Protein AF-S2DZ14-F1 (afdb_monomer_lite)

Radius of gyration: 21.0 Å; chains: 1; bounding box: 60×34×50 Å

Organism: NCBI:txid859192

pLDDT: mean 89.81, std 9.5, range [51.56, 98.62]

Foldseek 3Di:
DDPDAFQWAAKDQQCADQCVVRHRWMWTFGAQQQWIKIFDADPVVRDTPDIDTPCGVVQHGWHYWDQDPVRWIKTWHDQVVVPHDDDDPDTDIDTDGDVVVLCVVQQVPALQVNVVVPQQLVRHHYDPQWDWWQAPVRRIHTHHPVVNVVCVVVNGTDD

Secondary structure (DSSP, 8-state):
--S----EEEEEE---SSSGGGTT-EEEEESSS-SEEEEEEETTTTEEEEEEEESTTTS--EEEEEE-TTS-EEEEE-TTTTTS---TT-S-EEEE--HHHHHHHHTTS-HHHHHHTT--GGGPPPPTT-EEEEETTS-EEEE-HHHHHHHHHTTSEE-

Structure (mmCIF, N/CA/C/O backbone):
data_AF-S2DZ14-F1
#
_entry.id   AF-S2DZ14-F1
#
loop_
_atom_site.group_PDB
_atom_site.id
_atom_site.type_symbol
_atom_site.label_atom_id
_atom_site.label_alt_id
_atom_site.label_comp_id
_atom_site.label_asym_id
_atom_site.label_entity_id
_atom_site.label_seq_id
_atom_site.pdbx_PDB_ins_code
_atom_site.Cartn_x
_atom_site.Cartn_y
_atom_site.Cartn_z
_atom_site.occupancy
_atom_site.B_iso_or_equiv
_atom_site.auth_seq_id
_atom_site.auth_comp_id
_atom_site.auth_asym_id
_atom_site.auth_atom_id
_atom_site.pdbx_PDB_model_num
ATOM 1 N N . SER A 1 1 ? -24.404 17.009 4.745 1.00 51.56 1 SER A N 1
ATOM 2 C CA . SER A 1 1 ? -23.305 16.635 3.830 1.00 51.56 1 SER A CA 1
ATOM 3 C C . SER A 1 1 ? -22.235 17.702 3.934 1.00 51.56 1 SER A C 1
ATOM 5 O O . SER A 1 1 ? -22.602 18.866 4.003 1.00 51.56 1 SER A O 1
ATOM 7 N N . GLY A 1 2 ? -20.962 17.316 4.044 1.00 66.94 2 GLY A N 1
ATOM 8 C CA . GLY A 1 2 ? -19.836 18.259 4.025 1.00 66.94 2 GLY A CA 1
ATOM 9 C C . GLY A 1 2 ? -19.339 18.519 2.602 1.00 66.94 2 GLY A C 1
ATOM 10 O O . GLY A 1 2 ? -19.800 17.868 1.663 1.00 66.94 2 GLY A O 1
ATOM 11 N N . ASP A 1 3 ? -18.393 19.445 2.467 1.00 75.81 3 ASP A N 1
ATOM 12 C CA . ASP A 1 3 ? -17.790 19.819 1.178 1.00 75.81 3 ASP A CA 1
ATOM 13 C C . ASP A 1 3 ? -16.855 18.733 0.620 1.00 75.81 3 ASP A C 1
ATOM 15 O O . ASP A 1 3 ? -16.626 18.653 -0.586 1.00 75.81 3 ASP A O 1
ATOM 19 N N . ASP A 1 4 ? -16.365 17.847 1.491 1.00 80.56 4 ASP A N 1
ATOM 20 C CA . ASP A 1 4 ? -15.511 16.720 1.135 1.00 80.56 4 ASP A CA 1
ATOM 21 C C . ASP A 1 4 ? -16.316 15.409 1.072 1.00 80.56 4 ASP A C 1
ATOM 23 O O . ASP A 1 4 ? -17.068 15.060 1.988 1.00 80.56 4 ASP A O 1
ATOM 27 N N . THR A 1 5 ? -16.187 14.674 -0.036 1.00 88.00 5 THR A N 1
ATOM 28 C CA . THR A 1 5 ? -16.887 13.401 -0.256 1.00 88.00 5 THR A CA 1
ATOM 29 C C . THR A 1 5 ? -15.894 12.257 -0.399 1.00 88.00 5 THR A C 1
ATOM 31 O O . THR A 1 5 ? -15.379 11.998 -1.485 1.00 88.00 5 THR A O 1
ATOM 34 N N . TRP A 1 6 ? -15.727 11.481 0.669 1.00 90.69 6 TRP A N 1
ATOM 35 C CA . TRP A 1 6 ? -14.872 10.290 0.649 1.00 90.69 6 TRP A CA 1
ATOM 36 C C . TRP A 1 6 ? -15.551 9.103 -0.048 1.00 90.69 6 TRP A C 1
ATOM 38 O O . TRP A 1 6 ? -14.926 8.385 -0.824 1.00 90.69 6 TRP A O 1
ATOM 48 N N . ALA A 1 7 ? -16.853 8.909 0.205 1.00 95.75 7 ALA A N 1
ATOM 49 C CA . ALA A 1 7 ? -17.583 7.673 -0.103 1.00 95.75 7 ALA A CA 1
ATOM 50 C C . ALA A 1 7 ? -16.860 6.427 0.469 1.00 95.75 7 ALA A C 1
ATOM 52 O O . ALA A 1 7 ? -16.272 5.659 -0.300 1.00 95.75 7 ALA A O 1
ATOM 53 N N . PRO A 1 8 ? -16.847 6.261 1.811 1.00 97.06 8 PRO A N 1
ATOM 54 C CA . PRO A 1 8 ? -16.197 5.127 2.464 1.00 97.06 8 PRO A CA 1
ATOM 55 C C . PRO A 1 8 ? -16.896 3.810 2.111 1.00 97.06 8 PRO A C 1
ATOM 57 O O . PRO A 1 8 ? -18.098 3.789 1.838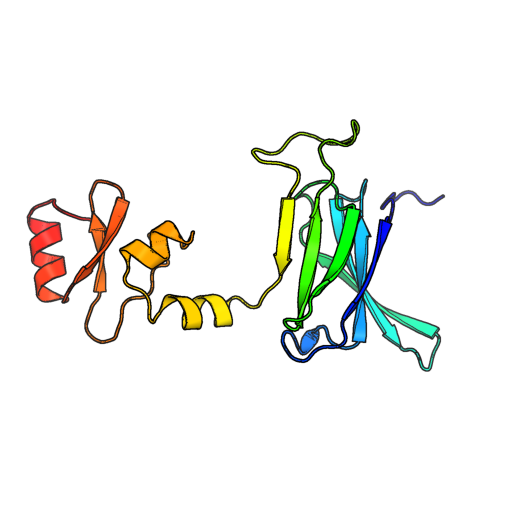 1.00 97.06 8 PRO A O 1
ATOM 60 N N . SER A 1 9 ? -16.131 2.722 2.112 1.00 97.38 9 SER A N 1
ATOM 61 C CA . SER A 1 9 ? -16.613 1.374 1.809 1.00 97.38 9 SER A CA 1
ATOM 62 C C . SER A 1 9 ? -16.104 0.389 2.869 1.00 97.38 9 SER A C 1
ATOM 64 O O . SER A 1 9 ? -16.518 0.499 4.022 1.00 97.38 9 SER A O 1
ATOM 66 N N . GLY A 1 10 ? -15.223 -0.554 2.523 1.00 98.06 10 GLY A N 1
ATOM 67 C CA . GLY A 1 10 ? -14.681 -1.514 3.481 1.00 98.06 10 GLY A CA 1
ATOM 68 C C . GLY A 1 10 ? -13.780 -0.863 4.526 1.00 98.06 10 GLY A C 1
ATOM 69 O O . GLY A 1 10 ? -13.085 0.124 4.249 1.00 98.06 10 GLY A O 1
ATOM 70 N N . ILE A 1 11 ? -13.800 -1.435 5.729 1.00 98.00 11 ILE A N 1
ATOM 71 C CA . ILE A 1 11 ? -13.021 -0.984 6.881 1.00 98.00 11 ILE A CA 1
ATOM 72 C C . ILE A 1 11 ? -12.417 -2.177 7.622 1.00 98.00 11 ILE A C 1
ATOM 74 O O . ILE A 1 11 ? -13.035 -3.235 7.709 1.00 98.00 11 ILE A O 1
ATOM 78 N N . SER A 1 12 ? -11.235 -1.994 8.210 1.00 97.81 12 SER A N 1
ATOM 79 C CA . SER A 1 12 ? -10.597 -3.014 9.048 1.00 97.81 12 SER A CA 1
ATOM 80 C C . SER A 1 12 ? -9.716 -2.368 10.105 1.00 97.81 12 SER A C 1
ATOM 82 O O . SER A 1 12 ? -8.919 -1.482 9.800 1.00 97.81 12 SER A O 1
ATOM 84 N N . PHE A 1 13 ? -9.800 -2.859 11.342 1.00 96.38 13 PHE A N 1
ATOM 85 C CA . PHE A 1 13 ? -8.721 -2.654 12.308 1.00 96.38 13 PHE A CA 1
ATOM 86 C C . PHE A 1 13 ? -7.501 -3.477 11.892 1.00 96.38 13 PHE A C 1
ATOM 88 O O . PHE A 1 13 ? -7.646 -4.570 11.332 1.00 96.38 13 PHE A O 1
ATOM 95 N N . TYR A 1 14 ? -6.307 -2.963 12.168 1.00 96.56 14 TYR A N 1
ATOM 96 C CA . TYR A 1 14 ? -5.066 -3.710 12.003 1.00 96.56 14 TYR A CA 1
ATOM 97 C C . TYR A 1 14 ? -4.542 -4.165 13.363 1.00 96.56 14 TYR A C 1
ATOM 99 O O . TYR A 1 14 ? -4.096 -3.350 14.163 1.00 96.56 14 TYR A O 1
ATOM 107 N N . ASN A 1 15 ? -4.582 -5.474 13.612 1.00 94.00 15 ASN A N 1
ATOM 108 C CA . ASN A 1 15 ? -4.183 -6.084 14.883 1.00 94.00 15 ASN A CA 1
ATOM 109 C C . ASN A 1 15 ? -3.078 -7.118 14.637 1.00 94.00 15 ASN A C 1
ATOM 111 O O . ASN A 1 15 ? -3.305 -8.326 14.734 1.00 94.00 15 ASN A O 1
ATOM 115 N N . ASN A 1 16 ? -1.903 -6.655 14.210 1.00 94.06 16 ASN A N 1
ATOM 116 C CA . ASN A 1 16 ? -0.787 -7.525 13.855 1.00 94.06 16 ASN A CA 1
ATOM 117 C C . ASN A 1 16 ? 0.576 -6.838 14.067 1.00 94.06 16 ASN A C 1
ATOM 119 O O . ASN A 1 16 ? 0.676 -5.614 14.121 1.00 94.06 16 ASN A O 1
ATOM 123 N N . ASP A 1 17 ? 1.638 -7.638 14.169 1.00 91.69 17 ASP A N 1
ATOM 124 C CA . ASP A 1 17 ? 3.003 -7.194 14.458 1.00 91.69 17 ASP A CA 1
ATOM 125 C C . ASP A 1 17 ? 3.858 -6.913 13.210 1.00 91.69 17 ASP A C 1
ATOM 127 O O . ASP A 1 17 ? 4.965 -6.387 13.334 1.00 91.69 17 ASP A O 1
ATOM 131 N N . LYS A 1 18 ? 3.377 -7.227 11.994 1.00 92.00 18 LYS A N 1
ATOM 132 C CA . LYS A 1 18 ? 4.167 -7.005 10.765 1.00 92.00 18 LYS A CA 1
ATOM 133 C C . LYS A 1 18 ? 4.378 -5.537 10.424 1.00 92.00 18 LYS A C 1
ATOM 135 O O . LYS A 1 18 ? 5.379 -5.216 9.783 1.00 92.00 18 LYS A O 1
ATOM 140 N N . ILE A 1 19 ? 3.464 -4.661 10.834 1.00 92.75 19 ILE A N 1
ATOM 141 C CA . ILE A 1 19 ? 3.583 -3.207 10.693 1.00 92.75 19 ILE A CA 1
ATOM 142 C C . ILE A 1 19 ? 3.262 -2.580 12.060 1.00 92.75 19 ILE A C 1
ATOM 144 O O . ILE A 1 19 ? 2.146 -2.111 12.271 1.00 92.75 19 ILE A O 1
ATOM 148 N N . PRO A 1 20 ? 4.211 -2.582 13.020 1.00 92.25 20 PRO A N 1
ATOM 149 C CA . PRO A 1 20 ? 3.925 -2.218 14.412 1.00 92.25 20 PRO A CA 1
ATOM 150 C C . PRO A 1 20 ? 3.309 -0.828 14.585 1.00 92.25 20 PRO A C 1
ATOM 152 O O . PRO A 1 20 ? 2.434 -0.637 15.422 1.00 92.25 20 PRO A O 1
ATOM 155 N N . SER A 1 21 ? 3.721 0.137 13.759 1.00 92.25 21 SER A N 1
ATOM 156 C CA . SER A 1 21 ? 3.192 1.504 13.780 1.00 92.25 21 SER A CA 1
ATOM 157 C C . SER A 1 21 ? 1.716 1.603 13.394 1.00 92.25 21 SER A C 1
ATOM 159 O O . SER A 1 21 ? 1.117 2.655 13.592 1.00 92.25 21 SER A O 1
ATOM 161 N N . TRP A 1 22 ? 1.130 0.551 12.821 1.00 94.69 22 TRP A N 1
ATOM 162 C CA . TRP A 1 22 ? -0.273 0.497 12.410 1.00 94.69 22 TRP A CA 1
ATOM 163 C C . TRP A 1 22 ? -1.152 -0.281 13.386 1.00 94.69 22 TRP A C 1
ATOM 165 O O . TRP A 1 22 ? -2.372 -0.265 13.235 1.00 94.69 22 TRP A O 1
ATOM 175 N N . ASN A 1 23 ? -0.564 -0.957 14.375 1.00 94.19 23 ASN A N 1
ATOM 176 C CA . ASN A 1 23 ? -1.314 -1.791 15.305 1.00 94.19 23 ASN A CA 1
ATOM 177 C C . ASN A 1 23 ? -2.344 -0.957 16.090 1.00 94.19 23 ASN A C 1
ATOM 179 O O . ASN A 1 23 ? -2.006 0.082 16.652 1.00 94.19 23 ASN A O 1
ATOM 183 N N . GLY A 1 24 ? -3.597 -1.411 16.101 1.00 93.31 24 GLY A N 1
ATOM 184 C CA . GLY A 1 24 ? -4.739 -0.724 16.708 1.00 93.31 24 GLY A CA 1
ATOM 185 C C . GLY A 1 24 ? -5.380 0.371 15.846 1.00 93.31 24 GLY A C 1
ATOM 186 O O . GLY A 1 24 ? -6.435 0.881 16.218 1.00 93.31 24 GLY A O 1
ATOM 187 N N . LYS A 1 25 ? -4.807 0.727 14.688 1.00 96.00 25 LYS A N 1
ATOM 188 C CA . LYS A 1 25 ? -5.389 1.748 13.799 1.00 96.00 25 LYS A CA 1
ATOM 189 C C . LYS A 1 25 ? -6.525 1.174 12.954 1.00 96.00 25 LYS A C 1
ATOM 191 O O . LYS A 1 25 ? -6.514 -0.005 12.588 1.00 96.00 25 LYS A O 1
ATOM 196 N N . LEU A 1 26 ? -7.492 2.027 12.624 1.00 97.25 26 LEU A N 1
ATOM 197 C CA . LEU A 1 26 ? -8.603 1.719 11.729 1.00 97.25 26 LEU A CA 1
ATOM 198 C C . L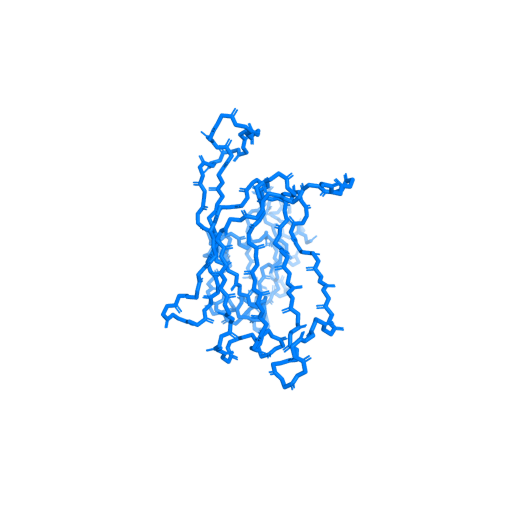EU A 1 26 ? -8.280 2.198 10.312 1.00 97.25 26 LEU A C 1
ATOM 200 O O . LEU A 1 26 ? -7.914 3.352 10.102 1.00 97.25 26 LEU A O 1
ATOM 204 N N . PHE A 1 27 ? -8.464 1.317 9.339 1.00 98.25 27 PHE A N 1
ATOM 205 C CA . PHE A 1 27 ? -8.254 1.594 7.924 1.00 98.25 27 PHE A CA 1
ATOM 206 C C . PHE A 1 27 ? -9.594 1.650 7.204 1.00 98.25 27 PHE A C 1
ATOM 208 O O . PHE A 1 27 ? -10.454 0.804 7.442 1.00 98.25 27 PHE A O 1
ATOM 215 N N . VAL A 1 28 ? -9.759 2.630 6.317 1.00 98.50 28 VAL A N 1
ATOM 216 C CA . VAL A 1 28 ? -11.001 2.886 5.583 1.00 98.50 28 VAL A CA 1
ATOM 217 C C . VAL A 1 28 ? -10.695 3.055 4.099 1.00 98.50 28 VAL A C 1
ATOM 219 O O . VAL A 1 28 ? -10.046 4.021 3.690 1.00 98.50 28 VAL A O 1
ATOM 222 N N . ALA A 1 29 ? -11.182 2.124 3.280 1.00 98.62 29 ALA A N 1
ATOM 223 C CA . ALA A 1 29 ? -11.122 2.234 1.829 1.00 98.62 29 ALA A CA 1
ATOM 224 C C . ALA A 1 29 ? -12.139 3.278 1.341 1.00 98.62 29 ALA A C 1
ATOM 226 O O . ALA A 1 29 ? -13.299 3.273 1.768 1.00 98.62 29 ALA A O 1
ATOM 227 N N . THR A 1 30 ? -11.719 4.178 0.446 1.00 98.31 30 THR A N 1
ATOM 228 C CA . THR A 1 30 ? -12.594 5.225 -0.097 1.00 98.31 30 THR A CA 1
ATOM 229 C C . THR A 1 30 ? -12.762 5.103 -1.610 1.00 98.31 30 THR A C 1
ATOM 231 O O . THR A 1 30 ? -11.806 4.923 -2.365 1.00 98.31 30 THR A O 1
ATOM 234 N N . LEU A 1 31 ? -14.011 5.212 -2.066 1.00 97.50 31 LEU A N 1
ATOM 235 C CA . LEU A 1 31 ? -14.368 5.070 -3.474 1.00 97.50 31 LEU A CA 1
ATOM 236 C C . LEU A 1 31 ? -14.176 6.382 -4.231 1.00 97.50 31 LEU A C 1
ATOM 238 O O . LEU A 1 31 ? -13.386 6.449 -5.160 1.00 97.50 31 LEU A O 1
ATOM 242 N N . ARG A 1 32 ? -14.923 7.433 -3.872 1.00 95.69 32 ARG A N 1
ATOM 243 C CA . ARG A 1 32 ? -14.834 8.738 -4.554 1.00 95.69 32 ARG A CA 1
ATOM 244 C C . ARG A 1 32 ? -13.601 9.517 -4.101 1.00 95.69 32 ARG A C 1
ATOM 246 O O . ARG A 1 32 ? -13.024 10.233 -4.908 1.00 95.69 32 ARG A O 1
ATOM 253 N N . GLY A 1 33 ? -13.207 9.343 -2.842 1.00 95.94 33 GLY A N 1
ATOM 254 C CA . GLY A 1 33 ? -12.015 9.955 -2.268 1.00 95.94 33 GLY A CA 1
ATOM 255 C C . GLY A 1 33 ? -10.709 9.411 -2.847 1.00 95.94 33 GLY A C 1
ATOM 256 O O . GLY A 1 33 ? -9.703 10.108 -2.772 1.00 95.94 33 GLY A O 1
ATOM 257 N N . SER A 1 34 ? -10.718 8.209 -3.436 1.00 96.75 34 SER A N 1
ATOM 258 C CA . SER A 1 34 ? -9.555 7.575 -4.076 1.00 96.75 34 SER A CA 1
ATOM 259 C C . SER A 1 34 ? -8.293 7.549 -3.200 1.00 96.75 34 SER A C 1
ATOM 261 O O . SER A 1 34 ? -7.187 7.806 -3.669 1.00 96.75 34 SER A O 1
ATOM 263 N N . HIS A 1 35 ? -8.460 7.286 -1.905 1.00 97.94 35 HIS A N 1
ATOM 264 C CA . HIS A 1 35 ? -7.378 7.173 -0.923 1.00 97.94 35 HIS A CA 1
ATOM 265 C C . HIS A 1 35 ? -7.711 6.129 0.146 1.00 97.94 35 HIS A C 1
ATOM 267 O O . HIS A 1 35 ? -8.877 5.796 0.381 1.00 97.94 35 HIS A O 1
ATOM 273 N N . LEU A 1 36 ? -6.687 5.614 0.818 1.00 98.44 36 LEU A N 1
ATOM 274 C CA . LEU A 1 36 ? -6.850 4.809 2.023 1.00 98.44 36 LEU A CA 1
ATOM 275 C C . LEU A 1 36 ? -6.713 5.738 3.229 1.00 98.44 36 LEU A C 1
ATOM 277 O O . LEU A 1 36 ? -5.661 6.346 3.428 1.00 98.44 36 LEU A O 1
ATOM 281 N N . LYS A 1 37 ? -7.780 5.861 4.018 1.00 98.12 37 LYS A N 1
ATOM 282 C CA . LYS A 1 37 ? -7.792 6.689 5.225 1.00 98.12 37 LYS A CA 1
ATOM 283 C C . LYS A 1 37 ? -7.409 5.849 6.436 1.00 98.12 37 LYS A C 1
ATOM 285 O O . LYS A 1 37 ? -7.925 4.747 6.617 1.00 98.12 37 LYS A O 1
ATOM 290 N N . ILE A 1 38 ? -6.512 6.377 7.254 1.00 97.81 38 ILE A N 1
ATOM 291 C CA . ILE A 1 38 ? -6.027 5.775 8.493 1.00 97.81 38 ILE A 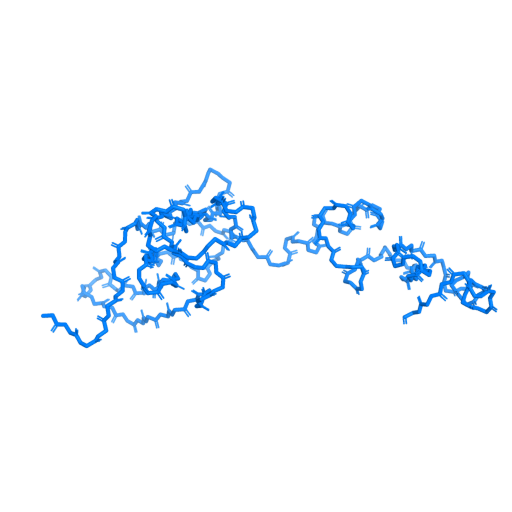CA 1
ATOM 292 C C . ILE A 1 38 ? -6.519 6.641 9.640 1.00 97.81 38 ILE A C 1
ATOM 294 O O . ILE A 1 38 ? -6.263 7.845 9.659 1.00 97.81 38 ILE A O 1
ATOM 298 N N . LEU A 1 39 ? -7.207 6.028 10.592 1.00 97.19 39 LEU A N 1
ATOM 299 C CA . LEU A 1 39 ? -7.697 6.672 11.799 1.00 97.19 39 LEU A CA 1
ATOM 300 C C . LEU A 1 39 ? -7.025 6.036 13.009 1.00 97.19 39 LEU A C 1
ATOM 302 O O . LEU A 1 39 ? -7.015 4.816 13.174 1.00 97.19 39 LEU A O 1
ATOM 306 N N . ASP A 1 40 ? -6.476 6.886 13.860 1.00 95.88 40 ASP A N 1
ATOM 307 C CA . ASP A 1 40 ? -5.957 6.507 15.159 1.00 95.88 40 ASP A CA 1
ATOM 308 C C . ASP A 1 40 ? -7.015 6.835 16.206 1.00 95.88 40 ASP A C 1
ATOM 310 O O . ASP A 1 40 ? -7.418 7.994 16.338 1.00 95.88 40 ASP A O 1
ATOM 314 N N . ILE A 1 41 ? -7.513 5.809 16.891 1.00 92.44 41 ILE A N 1
ATOM 315 C CA . ILE A 1 41 ? -8.671 5.914 17.778 1.00 92.44 41 ILE A CA 1
ATOM 316 C C . ILE A 1 41 ? -8.212 5.609 19.198 1.00 92.44 41 ILE A C 1
ATOM 318 O O . ILE A 1 41 ? -7.716 4.520 19.477 1.00 92.44 41 ILE A O 1
ATOM 322 N N . ASP A 1 42 ? -8.425 6.558 20.103 1.00 88.06 42 ASP A N 1
ATOM 323 C CA . ASP A 1 42 ? -8.358 6.298 21.534 1.00 88.06 42 ASP A CA 1
ATOM 324 C C . ASP A 1 42 ? -9.688 5.678 21.973 1.00 88.06 42 ASP A C 1
ATOM 326 O O . ASP A 1 42 ? -10.681 6.377 22.196 1.00 88.06 42 ASP A O 1
ATOM 330 N N . SER A 1 43 ? -9.704 4.349 22.092 1.00 79.81 43 SER A N 1
ATOM 331 C CA . SER A 1 43 ? -10.879 3.587 22.523 1.00 79.81 43 SER A CA 1
ATOM 332 C C . SER A 1 43 ? -11.280 3.844 23.977 1.00 79.81 43 SER A C 1
ATOM 334 O O . SER A 1 43 ? -12.364 3.442 24.379 1.00 79.81 43 SER A O 1
ATOM 336 N N . SER A 1 44 ? -10.420 4.469 24.790 1.00 87.25 44 SER A N 1
ATOM 337 C CA . SER A 1 44 ? -10.765 4.839 26.169 1.00 87.25 44 SER A CA 1
ATOM 338 C C . SER A 1 44 ? -11.549 6.150 26.250 1.00 87.25 44 SER A C 1
ATOM 340 O O . SER A 1 44 ? -12.245 6.390 27.234 1.00 87.25 44 SER A O 1
ATOM 342 N N . GLN A 1 45 ? -11.447 6.992 25.217 1.00 84.94 45 GLN A N 1
ATOM 343 C CA . GLN A 1 45 ? -12.071 8.315 25.170 1.00 84.94 45 GLN A CA 1
ATOM 344 C C . GLN A 1 45 ? -13.085 8.478 24.035 1.00 84.94 45 GLN A C 1
ATOM 346 O O . GLN A 1 45 ? -13.612 9.579 23.875 1.00 84.94 45 GLN A O 1
ATOM 351 N N . ASP A 1 46 ? -13.325 7.431 23.239 1.00 85.31 46 ASP A N 1
ATOM 352 C CA . ASP A 1 46 ? -14.146 7.459 22.021 1.00 85.31 46 ASP A CA 1
ATOM 353 C C . ASP A 1 46 ? -13.775 8.623 21.082 1.00 85.31 46 ASP A C 1
ATOM 355 O O . ASP A 1 46 ? -14.628 9.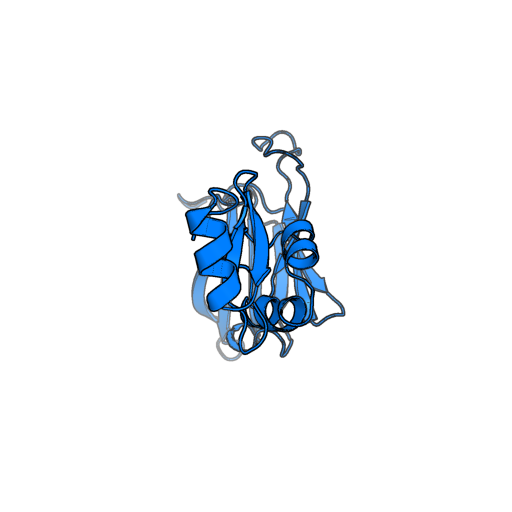328 20.536 1.00 85.31 46 ASP A O 1
ATOM 359 N N . LYS A 1 47 ? -12.467 8.859 20.906 1.00 91.44 47 LYS A N 1
ATOM 360 C CA . LYS A 1 47 ? -11.938 9.990 20.127 1.00 91.44 47 LYS A CA 1
ATOM 361 C C . LYS A 1 47 ? -10.958 9.552 19.054 1.00 91.44 47 LYS A C 1
ATOM 363 O O . LYS A 1 47 ? -10.123 8.679 19.267 1.00 91.44 47 LYS A O 1
ATOM 368 N N . ILE A 1 48 ? -11.006 10.249 17.921 1.00 92.94 48 ILE A N 1
ATOM 369 C CA . ILE A 1 48 ? -9.951 10.196 16.907 1.00 92.94 48 ILE A CA 1
ATOM 370 C C . ILE A 1 48 ? -8.813 11.103 17.379 1.00 92.94 48 ILE A C 1
ATOM 372 O O . ILE A 1 48 ? -9.005 12.309 17.533 1.00 92.94 48 ILE A O 1
ATOM 376 N N . ILE A 1 49 ? -7.638 10.522 17.610 1.00 94.19 49 ILE A N 1
ATOM 377 C CA . ILE A 1 49 ? -6.433 11.243 18.046 1.00 94.19 49 ILE A CA 1
ATOM 378 C C . ILE A 1 49 ? -5.569 11.692 16.867 1.00 94.19 49 ILE A C 1
ATOM 380 O O . ILE A 1 49 ? -4.880 12.705 16.960 1.00 94.19 49 ILE A O 1
ATOM 384 N N . SER A 1 50 ? -5.626 10.985 15.736 1.00 95.69 50 SER A N 1
ATOM 385 C CA . SER A 1 50 ? -5.024 11.435 14.481 1.00 95.69 50 SER A CA 1
ATOM 386 C C . SER A 1 50 ? -5.681 10.777 13.268 1.00 95.69 50 SER A C 1
ATOM 388 O O . SER A 1 50 ? -6.326 9.733 13.377 1.00 95.69 50 SER A O 1
ATOM 390 N N . GLN A 1 51 ? -5.527 11.408 12.105 1.00 96.12 51 GLN A N 1
ATOM 391 C CA . GLN A 1 51 ? -5.979 10.873 10.825 1.00 96.12 51 GLN A CA 1
ATOM 392 C C . GLN A 1 51 ? -4.951 11.159 9.730 1.00 96.12 51 GLN A C 1
ATOM 394 O O . GLN A 1 51 ? -4.289 12.198 9.752 1.00 96.12 51 GLN A O 1
ATOM 399 N N . GLN A 1 52 ? -4.832 10.245 8.773 1.00 97.12 52 GLN A N 1
ATOM 400 C CA . GLN A 1 52 ? -3.920 10.363 7.641 1.00 97.12 52 GLN A CA 1
ATOM 401 C C . GLN A 1 52 ? -4.534 9.733 6.393 1.00 97.12 52 GLN A C 1
ATOM 403 O O . GLN A 1 52 ? -5.135 8.665 6.478 1.00 97.12 52 GLN A O 1
ATOM 408 N N . ASP A 1 53 ? -4.299 10.349 5.236 1.00 97.44 53 ASP A N 1
ATOM 409 C CA . ASP A 1 53 ? -4.632 9.771 3.936 1.00 97.44 53 ASP A CA 1
ATOM 410 C C . ASP A 1 53 ? -3.361 9.299 3.232 1.00 97.44 53 ASP A C 1
ATOM 412 O O . ASP A 1 53 ? -2.377 10.037 3.134 1.00 97.44 53 ASP A O 1
ATOM 416 N N . ILE A 1 54 ? -3.375 8.053 2.759 1.00 97.25 54 ILE A N 1
ATOM 417 C CA . ILE A 1 54 ? -2.287 7.450 1.983 1.00 97.25 54 ILE A CA 1
ATOM 418 C C . ILE A 1 54 ? -2.813 6.914 0.645 1.00 97.25 54 ILE A C 1
ATOM 420 O O . ILE A 1 54 ? -4.016 6.707 0.476 1.00 97.25 54 ILE A O 1
ATOM 424 N N . PHE A 1 55 ? -1.908 6.699 -0.316 1.00 96.75 55 PHE A N 1
ATOM 425 C CA . PHE A 1 55 ? -2.229 6.247 -1.681 1.00 96.75 55 PHE A CA 1
ATOM 426 C C . PHE A 1 55 ? -3.217 7.158 -2.429 1.00 96.75 55 PHE A C 1
ATOM 428 O O . PHE A 1 55 ? -4.036 6.695 -3.225 1.00 96.75 55 PHE A O 1
ATOM 435 N N . VAL A 1 56 ? -3.160 8.465 -2.154 1.00 97.19 56 VAL A N 1
ATOM 436 C CA . VAL A 1 56 ? -4.071 9.462 -2.726 1.00 97.19 56 VAL A CA 1
ATOM 437 C C . VAL A 1 56 ? -3.944 9.480 -4.250 1.00 97.19 56 VAL A C 1
ATOM 439 O O . VAL A 1 56 ? -2.894 9.826 -4.786 1.00 97.19 56 VAL A O 1
ATOM 442 N N . ASN A 1 57 ? -5.031 9.124 -4.937 1.00 95.00 57 ASN A N 1
ATOM 443 C CA . ASN A 1 57 ? -5.146 9.009 -6.395 1.00 95.00 57 ASN A CA 1
ATOM 444 C C . ASN A 1 57 ? -4.162 8.026 -7.057 1.00 95.00 57 ASN A C 1
ATOM 446 O O . ASN A 1 57 ? -4.037 8.021 -8.278 1.00 95.00 57 ASN A O 1
ATOM 450 N N . GLU A 1 58 ? -3.490 7.174 -6.283 1.00 95.38 58 GLU A N 1
ATOM 451 C CA . GLU A 1 58 ? -2.465 6.265 -6.807 1.00 95.38 58 GLU A CA 1
ATOM 452 C C . GLU A 1 58 ? -3.084 5.028 -7.473 1.00 95.38 58 GLU A C 1
ATOM 454 O O . GLU A 1 58 ? -2.666 4.603 -8.549 1.00 95.38 58 GLU A O 1
ATOM 459 N N . PHE A 1 59 ? -4.128 4.472 -6.854 1.00 96.00 59 PHE A N 1
ATOM 460 C CA . PHE A 1 59 ? -4.802 3.254 -7.322 1.00 96.00 59 PHE A CA 1
ATOM 461 C C . PHE A 1 59 ? -6.254 3.489 -7.756 1.00 96.00 59 PHE A C 1
ATOM 463 O O . PHE A 1 59 ? -6.946 2.544 -8.134 1.00 96.00 59 PHE A O 1
ATOM 470 N N . GLY A 1 60 ? -6.719 4.739 -7.709 1.00 96.00 60 GLY A N 1
ATOM 471 C CA . GLY A 1 60 ? -8.109 5.097 -7.975 1.00 96.00 60 GLY A CA 1
ATOM 472 C C . GLY A 1 60 ? -9.045 4.682 -6.839 1.00 96.00 60 GLY A C 1
ATOM 473 O O . GLY A 1 60 ? -8.748 4.882 -5.662 1.00 96.00 60 GLY A O 1
ATOM 474 N N . ARG A 1 61 ? -10.202 4.128 -7.200 1.00 97.56 61 ARG A N 1
ATOM 475 C CA . ARG A 1 61 ? -11.308 3.804 -6.294 1.00 97.56 61 ARG A CA 1
ATOM 476 C C . ARG A 1 61 ? -10.971 2.569 -5.470 1.00 97.56 61 ARG A C 1
ATOM 478 O O . ARG A 1 61 ? -10.671 1.518 -6.034 1.00 97.56 61 ARG A O 1
ATOM 485 N N . LEU A 1 62 ? -11.101 2.663 -4.149 1.00 98.38 62 LEU A N 1
ATOM 486 C CA . LEU A 1 62 ? -10.818 1.567 -3.224 1.00 98.38 62 LEU A CA 1
ATOM 487 C C . LEU A 1 62 ? -12.111 1.055 -2.585 1.00 98.38 62 LEU A C 1
ATOM 489 O O . LEU A 1 62 ? -12.886 1.826 -2.019 1.00 98.38 62 LEU A O 1
ATOM 493 N N . ARG A 1 63 ? -12.356 -0.253 -2.687 1.00 98.25 63 ARG A N 1
ATOM 494 C CA . ARG A 1 63 ? -13.618 -0.887 -2.278 1.00 98.25 63 ARG A CA 1
ATOM 495 C C . ARG A 1 63 ? -13.543 -1.559 -0.925 1.00 98.25 63 ARG A C 1
ATOM 497 O O . ARG A 1 63 ? -14.493 -1.441 -0.156 1.00 98.25 63 ARG A O 1
ATOM 504 N N . ASP A 1 64 ? -12.473 -2.289 -0.664 1.00 98.56 64 ASP A N 1
ATOM 505 C CA . ASP A 1 64 ? -12.378 -3.114 0.533 1.00 98.56 64 ASP A CA 1
ATOM 506 C C . ASP A 1 64 ? -10.949 -3.178 1.058 1.00 98.56 64 ASP A C 1
ATOM 508 O O . ASP A 1 64 ? -10.001 -3.014 0.287 1.00 98.56 64 ASP A O 1
ATOM 512 N N . ILE A 1 65 ? -10.816 -3.392 2.365 1.00 98.50 65 ILE A N 1
ATOM 513 C CA . ILE A 1 65 ? -9.550 -3.524 3.084 1.00 98.50 65 ILE A CA 1
ATOM 514 C C . ILE A 1 65 ? -9.701 -4.622 4.138 1.00 98.50 65 ILE A C 1
ATOM 516 O O . ILE A 1 65 ? -10.602 -4.566 4.970 1.00 98.50 65 ILE A O 1
ATOM 520 N N . VAL A 1 66 ? -8.805 -5.609 4.132 1.00 98.12 66 VAL A N 1
ATOM 521 C CA . VAL A 1 66 ? -8.834 -6.727 5.089 1.00 98.12 66 VAL A CA 1
ATOM 522 C C . VAL A 1 66 ? -7.436 -7.101 5.566 1.00 98.12 66 VAL A C 1
ATOM 524 O O . VAL A 1 66 ? -6.461 -6.989 4.823 1.00 98.12 66 VAL A O 1
ATOM 527 N N . SER A 1 67 ? -7.333 -7.588 6.804 1.00 96.62 67 SER A N 1
ATOM 528 C CA . SER A 1 67 ? -6.114 -8.247 7.290 1.00 96.62 67 SER A CA 1
ATOM 529 C C . SER A 1 67 ? -6.064 -9.689 6.786 1.00 96.62 67 SER A C 1
ATOM 531 O O . SER A 1 67 ? -6.983 -10.470 7.029 1.00 96.62 67 SER A O 1
ATOM 533 N N . GLY A 1 68 ? -4.992 -10.048 6.084 1.00 94.81 68 GLY A N 1
ATOM 534 C CA . GLY A 1 68 ? -4.742 -11.411 5.628 1.00 94.81 68 GLY A CA 1
ATOM 535 C C . GLY A 1 68 ? -4.153 -12.309 6.724 1.00 94.81 68 GLY A C 1
ATOM 536 O O . GLY A 1 68 ? -3.647 -11.818 7.738 1.00 94.81 68 GLY A O 1
ATOM 537 N N . PRO A 1 69 ? -4.155 -13.640 6.518 1.00 94.50 69 PRO A N 1
ATOM 538 C CA . PRO A 1 69 ? -3.628 -14.607 7.487 1.00 94.50 69 PRO A CA 1
ATOM 539 C C . PRO A 1 69 ? -2.107 -14.509 7.688 1.00 94.50 69 PRO A C 1
ATOM 541 O O . PRO A 1 69 ? -1.577 -15.028 8.666 1.00 94.50 69 PRO A O 1
ATOM 544 N N . ASP A 1 70 ? -1.394 -13.840 6.781 1.00 93.19 70 ASP A N 1
ATOM 545 C CA . ASP A 1 70 ? 0.043 -13.573 6.871 1.00 93.19 70 ASP A CA 1
ATOM 546 C C . ASP A 1 70 ? 0.380 -12.272 7.630 1.00 93.19 70 ASP A C 1
ATOM 548 O O . ASP A 1 70 ? 1.556 -11.918 7.766 1.00 93.19 70 ASP A O 1
ATOM 552 N N . GLY A 1 71 ? -0.641 -11.581 8.148 1.00 94.19 71 GLY A N 1
ATOM 553 C CA . GLY A 1 71 ? -0.503 -10.384 8.972 1.00 94.19 71 GLY A CA 1
ATOM 554 C C . GLY A 1 71 ? -0.338 -9.075 8.202 1.00 94.19 71 GLY A C 1
ATOM 555 O O . GLY A 1 71 ? -0.027 -8.050 8.811 1.00 94.19 71 GLY A O 1
ATOM 556 N N . TYR A 1 72 ? -0.538 -9.081 6.883 1.00 96.19 72 TYR A N 1
ATOM 557 C CA . TYR A 1 72 ? -0.534 -7.877 6.048 1.00 96.19 72 TYR A CA 1
ATOM 558 C C . TYR A 1 72 ? -1.948 -7.418 5.693 1.00 96.19 72 TYR A C 1
ATOM 560 O O . TYR A 1 72 ? -2.906 -8.181 5.795 1.00 96.19 72 TYR A O 1
ATOM 568 N N . LEU A 1 73 ? -2.075 -6.164 5.260 1.00 97.38 73 LEU A N 1
ATOM 569 C CA . LEU A 1 73 ? -3.332 -5.635 4.741 1.00 97.38 73 LEU A CA 1
ATOM 570 C C . LEU A 1 73 ? -3.443 -5.875 3.236 1.00 97.38 73 LEU A C 1
ATOM 572 O O . LEU A 1 73 ? -2.465 -5.735 2.497 1.00 97.38 73 LEU A O 1
ATOM 576 N N . TYR A 1 74 ? -4.656 -6.189 2.799 1.00 98.19 74 TYR A N 1
ATOM 577 C CA . TYR A 1 74 ? -5.020 -6.387 1.406 1.00 98.19 74 TYR A CA 1
ATOM 578 C C . TYR A 1 74 ? -6.121 -5.411 1.023 1.00 98.19 74 TYR A C 1
ATOM 580 O O . TYR A 1 74 ? -7.103 -5.279 1.749 1.00 98.19 74 TYR A O 1
ATOM 588 N N . LEU A 1 75 ? -5.946 -4.739 -0.109 1.00 98.31 75 LEU A N 1
ATOM 589 C CA . LEU A 1 75 ? -6.805 -3.667 -0.593 1.00 98.31 75 LEU A CA 1
ATOM 590 C C . LEU A 1 75 ? -7.375 -4.035 -1.967 1.00 98.31 75 LEU A C 1
ATOM 592 O O . LEU A 1 75 ? -6.629 -4.466 -2.845 1.00 98.31 75 LEU A O 1
ATOM 596 N N . LEU A 1 76 ? -8.679 -3.850 -2.163 1.00 98.38 76 LEU A N 1
ATOM 597 C CA . LEU A 1 76 ? -9.364 -4.104 -3.434 1.00 98.38 76 LEU A CA 1
ATOM 598 C C . LEU A 1 76 ? -9.613 -2.790 -4.189 1.00 98.38 76 LEU A C 1
ATOM 600 O O . LEU A 1 76 ? -10.256 -1.888 -3.643 1.00 98.38 76 LEU A O 1
ATOM 604 N N . THR A 1 77 ? -9.161 -2.690 -5.444 1.00 98.06 77 THR A N 1
ATOM 605 C CA . THR A 1 77 ? -9.538 -1.580 -6.342 1.00 98.06 77 THR A CA 1
ATOM 606 C C . THR A 1 77 ? -10.908 -1.823 -6.987 1.00 98.06 77 THR A C 1
ATOM 608 O O . THR A 1 77 ? -11.397 -2.950 -7.034 1.00 98.06 77 THR A O 1
ATOM 611 N N . SER A 1 78 ? -11.586 -0.757 -7.420 1.00 97.62 78 SER A N 1
ATOM 612 C CA . SER A 1 78 ? -12.917 -0.841 -8.040 1.00 97.62 78 SER A CA 1
ATOM 613 C C . SER A 1 78 ? -13.134 0.249 -9.085 1.00 97.62 78 SER A C 1
ATOM 615 O O . SER A 1 78 ? -14.082 1.035 -9.029 1.00 97.62 78 SER A O 1
ATOM 617 N N . ASN A 1 79 ? -12.208 0.310 -10.033 1.00 97.38 79 ASN A N 1
ATOM 618 C CA . ASN A 1 79 ? -12.196 1.268 -11.128 1.00 97.38 79 ASN A CA 1
ATOM 619 C C . ASN A 1 79 ? -13.134 0.851 -12.273 1.00 97.38 79 ASN A C 1
ATOM 621 O O . ASN A 1 79 ? -13.619 1.718 -12.997 1.00 97.38 79 ASN A O 1
ATOM 625 N N . ASN A 1 80 ? -13.474 -0.440 -12.386 1.00 95.38 80 ASN A N 1
ATOM 626 C CA . ASN A 1 80 ? -14.403 -0.968 -13.395 1.00 95.38 80 ASN A CA 1
ATOM 627 C C . ASN A 1 80 ? -15.886 -0.960 -12.967 1.00 95.38 80 ASN A C 1
ATOM 629 O O . ASN A 1 80 ? -16.722 -1.598 -13.604 1.00 95.38 80 ASN A O 1
ATOM 633 N N . ASP A 1 81 ? -16.254 -0.222 -11.915 1.00 93.69 81 ASP A N 1
ATOM 634 C CA . ASP A 1 81 ? -17.634 -0.160 -11.402 1.00 93.69 81 ASP A CA 1
ATOM 635 C C . ASP A 1 81 ? -18.546 0.851 -12.132 1.00 93.69 81 ASP A C 1
ATOM 637 O O . ASP A 1 81 ? -19.631 1.186 -11.649 1.00 93.69 81 ASP A O 1
ATOM 641 N N . GLY A 1 82 ? -18.092 1.374 -13.276 1.00 94.00 82 GLY A N 1
ATOM 642 C CA . GLY A 1 82 ? -18.785 2.390 -14.074 1.00 94.00 82 GLY A CA 1
ATOM 643 C C . GLY A 1 82 ? -18.619 3.828 -13.570 1.00 94.00 82 GLY A C 1
ATOM 644 O O . GLY A 1 82 ? -19.196 4.744 -14.152 1.00 94.00 82 GLY A O 1
ATOM 645 N N . ARG A 1 83 ? -17.853 4.051 -12.493 1.00 92.94 83 ARG A N 1
ATOM 646 C CA . ARG A 1 83 ? -17.585 5.387 -11.924 1.00 92.94 83 ARG A CA 1
ATOM 647 C C . ARG A 1 83 ? -16.095 5.729 -11.854 1.00 92.94 83 ARG A C 1
ATOM 649 O O . ARG A 1 83 ? -15.761 6.824 -11.403 1.00 92.94 83 ARG A O 1
ATOM 656 N N . GLY A 1 84 ? -15.218 4.798 -12.225 1.00 88.38 84 GLY A N 1
ATOM 657 C CA . GLY A 1 84 ? -13.768 4.977 -12.250 1.00 88.38 84 GLY A CA 1
ATOM 658 C C . GLY A 1 84 ? -13.199 5.152 -13.653 1.00 88.38 84 GLY A C 1
ATOM 659 O O . GLY A 1 84 ? -13.884 4.957 -14.656 1.00 88.38 84 GLY A O 1
ATOM 660 N N . SER A 1 85 ? -11.917 5.503 -13.695 1.00 86.62 85 SER A N 1
ATOM 661 C CA . SER A 1 85 ? -11.096 5.469 -14.905 1.00 86.62 85 SER A CA 1
ATOM 662 C C . SER A 1 85 ? -10.280 4.183 -14.886 1.00 86.62 85 SER A C 1
ATOM 664 O O . SER A 1 85 ? -9.630 3.895 -13.884 1.00 86.62 85 SER A O 1
ATOM 666 N N . GLN A 1 86 ? -10.306 3.414 -15.971 1.00 81.06 86 GLN A N 1
ATOM 667 C CA . GLN A 1 86 ? -9.570 2.152 -16.061 1.00 81.06 86 GLN A CA 1
ATOM 668 C C . GLN A 1 86 ? -8.057 2.402 -16.018 1.00 81.06 86 GLN A C 1
ATOM 670 O O . GLN A 1 86 ? -7.536 3.145 -16.853 1.00 81.06 86 GLN A O 1
ATOM 675 N N . LEU A 1 87 ? -7.345 1.770 -15.077 1.00 76.31 87 LEU A N 1
ATOM 676 C CA . LEU A 1 87 ? -5.884 1.815 -15.002 1.00 76.31 87 LEU A CA 1
ATOM 677 C C . LEU A 1 87 ? -5.310 0.436 -15.336 1.00 76.31 87 LEU A C 1
ATOM 679 O O . LEU A 1 87 ? -5.282 -0.466 -14.502 1.00 76.31 87 LEU A O 1
ATOM 683 N N . GLY A 1 88 ? -4.815 0.275 -16.565 1.00 83.12 88 GLY A N 1
ATOM 684 C CA . GLY A 1 88 ? -4.082 -0.920 -16.988 1.00 83.12 88 GLY A CA 1
ATOM 685 C C . GLY A 1 88 ? -4.848 -2.222 -16.737 1.00 83.12 88 GLY A C 1
ATOM 686 O O . GLY A 1 88 ? -5.833 -2.507 -17.409 1.00 83.12 88 GLY A O 1
ATOM 687 N N . ASN A 1 89 ? -4.366 -3.019 -15.783 1.00 87.44 89 ASN A N 1
ATOM 688 C CA . ASN A 1 89 ? -4.883 -4.341 -15.426 1.00 87.44 89 ASN A CA 1
ATOM 689 C C . ASN A 1 89 ? -5.876 -4.332 -14.246 1.00 87.44 89 ASN A C 1
ATOM 691 O O . ASN A 1 89 ? -5.897 -5.283 -13.466 1.00 87.44 89 ASN A O 1
ATOM 695 N N . ASP A 1 90 ? -6.660 -3.268 -14.083 1.00 93.44 90 ASP A N 1
ATOM 696 C CA . ASP A 1 90 ? -7.717 -3.211 -13.071 1.00 93.44 90 ASP A CA 1
ATOM 697 C C . ASP A 1 90 ? -8.851 -4.225 -13.322 1.00 93.44 90 ASP A C 1
ATOM 699 O O . ASP A 1 90 ? -9.161 -4.565 -14.464 1.00 93.44 90 ASP A O 1
ATOM 703 N N . ASP A 1 91 ? -9.558 -4.694 -12.290 1.00 96.31 91 ASP A N 1
ATOM 704 C CA . ASP A 1 91 ? -9.353 -4.396 -10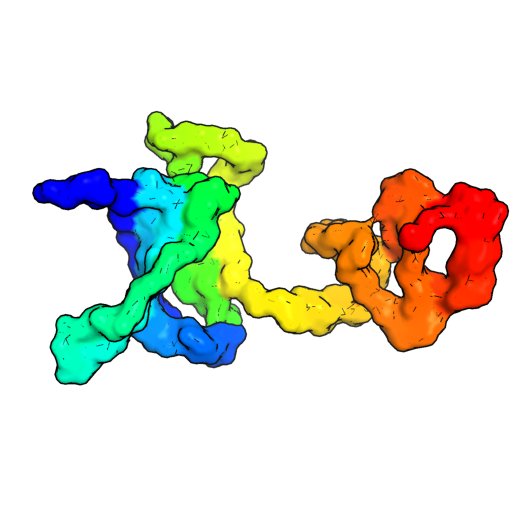.861 1.00 96.31 91 ASP A CA 1
ATOM 705 C C . ASP A 1 91 ? -8.300 -5.319 -10.218 1.00 96.31 91 ASP A C 1
ATOM 707 O O . ASP A 1 91 ? -7.999 -6.404 -10.715 1.00 96.31 91 ASP A O 1
ATOM 711 N N . ARG A 1 92 ? -7.717 -4.881 -9.098 1.00 96.44 92 ARG A N 1
ATOM 712 C CA . ARG A 1 92 ? -6.558 -5.514 -8.456 1.00 96.44 92 ARG A CA 1
ATOM 713 C C . ARG A 1 92 ? -6.786 -5.736 -6.966 1.00 96.44 92 ARG A C 1
ATOM 715 O O . ARG A 1 92 ? -7.403 -4.917 -6.288 1.00 96.44 92 ARG A O 1
ATOM 722 N N . ILE A 1 93 ? -6.190 -6.813 -6.454 1.00 97.50 93 ILE A N 1
ATOM 723 C CA . ILE A 1 93 ? -5.953 -7.013 -5.022 1.00 97.50 93 ILE A CA 1
ATOM 724 C C . ILE A 1 93 ? -4.500 -6.629 -4.744 1.00 97.50 93 ILE A C 1
ATOM 726 O O . ILE A 1 93 ? -3.573 -7.260 -5.253 1.00 97.50 93 ILE A O 1
ATOM 730 N N . LEU A 1 94 ? -4.304 -5.584 -3.949 1.00 96.69 94 LEU A N 1
ATOM 731 C CA . LEU A 1 94 ? -2.999 -5.046 -3.581 1.00 96.69 94 LEU A CA 1
ATOM 732 C C . LEU A 1 94 ? -2.634 -5.518 -2.176 1.00 96.69 94 LEU A C 1
ATOM 734 O O . LEU A 1 94 ? -3.457 -5.444 -1.270 1.00 96.69 94 LEU A O 1
ATOM 738 N N . LYS A 1 95 ? -1.396 -5.969 -1.981 1.00 95.88 95 LYS A N 1
ATOM 739 C CA . LYS A 1 95 ? -0.850 -6.309 -0.663 1.00 95.88 95 LYS A CA 1
ATOM 740 C C . LYS A 1 95 ? 0.013 -5.160 -0.154 1.00 95.88 95 LYS A C 1
ATOM 742 O O . LYS A 1 95 ? 0.895 -4.695 -0.870 1.00 95.88 95 LYS A O 1
ATOM 747 N N . ILE A 1 96 ? -0.191 -4.757 1.096 1.00 94.88 96 ILE A N 1
ATOM 748 C CA . ILE A 1 96 ? 0.588 -3.705 1.746 1.00 94.88 96 ILE A CA 1
ATOM 749 C C . ILE A 1 96 ? 1.599 -4.341 2.701 1.00 94.88 96 ILE A C 1
ATOM 751 O O . ILE A 1 96 ? 1.223 -5.007 3.665 1.00 94.88 96 ILE A O 1
ATOM 755 N N . SER A 1 97 ? 2.891 -4.126 2.450 1.00 90.62 97 SER A N 1
ATOM 756 C CA . SER A 1 97 ? 3.977 -4.673 3.269 1.00 90.62 97 SER A CA 1
ATOM 757 C C . SER A 1 97 ? 5.157 -3.703 3.401 1.00 90.62 97 SER A C 1
ATOM 759 O O . SER A 1 97 ? 5.389 -2.916 2.483 1.00 90.62 97 SER A O 1
ATOM 761 N N . PRO A 1 98 ? 5.955 -3.781 4.484 1.00 86.31 98 PRO A N 1
ATOM 762 C CA . PRO A 1 98 ? 7.172 -2.988 4.630 1.00 86.31 98 PRO A CA 1
ATOM 763 C C . PRO A 1 98 ? 8.182 -3.236 3.505 1.00 86.31 98 PRO A C 1
ATOM 765 O O . PRO A 1 98 ? 8.450 -4.380 3.136 1.00 86.31 98 PRO A O 1
ATOM 768 N N . ILE A 1 99 ? 8.830 -2.167 3.038 1.00 75.94 99 ILE A N 1
ATOM 769 C CA . ILE A 1 99 ? 9.889 -2.236 2.015 1.00 75.94 99 ILE A CA 1
ATOM 770 C C . ILE A 1 99 ? 11.098 -3.050 2.510 1.00 75.94 99 ILE A C 1
ATOM 772 O O . ILE A 1 99 ? 11.740 -3.746 1.730 1.00 75.94 99 ILE A O 1
ATOM 776 N N . SER A 1 100 ? 11.389 -3.038 3.816 1.00 67.94 100 SER A N 1
ATOM 777 C CA . SER A 1 100 ? 12.496 -3.814 4.400 1.00 67.94 100 SER A CA 1
ATOM 778 C C . SER A 1 100 ? 12.362 -5.323 4.170 1.00 67.94 100 SER A C 1
ATOM 780 O O . SER A 1 100 ? 13.367 -6.011 4.003 1.00 67.94 100 SER A O 1
ATOM 782 N N . LYS A 1 101 ? 11.129 -5.839 4.100 1.00 57.72 101 LYS A N 1
ATOM 783 C CA . LYS A 1 101 ? 10.865 -7.232 3.725 1.00 57.72 101 LYS A CA 1
ATOM 784 C C . LYS A 1 101 ? 11.180 -7.497 2.259 1.00 57.72 101 LYS A C 1
ATOM 786 O O . LYS A 1 101 ? 11.744 -8.541 1.961 1.00 57.72 101 LYS A O 1
ATOM 791 N N . TYR A 1 102 ? 10.890 -6.540 1.380 1.00 56.38 102 TYR A N 1
ATOM 792 C CA . TYR A 1 102 ? 11.283 -6.605 -0.026 1.00 56.38 102 TYR A CA 1
ATOM 793 C C . TYR A 1 102 ? 12.809 -6.771 -0.133 1.00 56.38 102 TYR A C 1
ATOM 795 O O . TYR A 1 102 ? 13.297 -7.715 -0.745 1.00 56.38 102 TYR A O 1
ATOM 803 N N . ASN A 1 103 ? 13.582 -5.949 0.577 1.00 56.00 103 ASN A N 1
ATOM 804 C CA . ASN A 1 103 ? 15.043 -6.035 0.514 1.00 56.00 103 ASN A CA 1
ATOM 805 C C . ASN A 1 103 ? 15.609 -7.368 1.034 1.00 56.00 103 ASN A C 1
ATOM 807 O O . ASN A 1 103 ? 16.596 -7.834 0.480 1.00 56.00 103 ASN A O 1
ATOM 811 N N . ASN A 1 104 ? 14.994 -7.999 2.041 1.00 58.62 104 ASN A N 1
ATOM 812 C CA . ASN A 1 104 ? 15.468 -9.282 2.584 1.00 58.62 104 ASN A CA 1
ATOM 813 C C . ASN A 1 104 ? 14.951 -10.522 1.834 1.00 58.62 104 ASN A C 1
ATOM 815 O O . ASN A 1 104 ? 15.637 -11.533 1.804 1.00 58.62 104 ASN A O 1
ATOM 819 N N . GLU A 1 105 ? 13.760 -10.483 1.234 1.00 63.12 105 GLU A N 1
ATOM 820 C CA . GLU A 1 105 ? 13.216 -11.625 0.478 1.00 63.12 105 GLU A CA 1
ATOM 821 C C . GLU A 1 105 ? 13.828 -11.717 -0.934 1.00 63.12 105 GLU A C 1
ATOM 823 O O . GLU A 1 105 ? 13.957 -12.804 -1.501 1.00 63.12 105 GLU A O 1
ATOM 828 N N . PHE A 1 106 ? 14.255 -10.577 -1.493 1.00 65.31 106 PHE A N 1
ATOM 829 C CA . PHE A 1 106 ? 14.857 -10.493 -2.825 1.00 65.31 106 PHE A CA 1
ATOM 830 C C . PHE A 1 106 ? 16.393 -10.516 -2.827 1.00 65.31 106 PHE A C 1
ATOM 832 O O . PHE A 1 106 ? 16.956 -10.956 -3.828 1.00 65.31 106 PHE A O 1
ATOM 839 N N . SER A 1 107 ? 17.081 -10.131 -1.744 1.00 64.56 107 SER A N 1
ATOM 840 C CA . SER A 1 107 ? 18.558 -10.165 -1.659 1.00 64.56 107 SER A CA 1
ATOM 841 C C . SER A 1 107 ? 19.152 -11.568 -1.841 1.00 64.56 107 SER A C 1
ATOM 843 O O . SER A 1 107 ? 20.260 -11.724 -2.363 1.00 64.56 107 SER A O 1
ATOM 845 N N . ASP A 1 108 ? 18.399 -12.608 -1.479 1.00 72.25 108 ASP A N 1
ATOM 846 C CA . ASP A 1 108 ? 18.809 -13.998 -1.679 1.00 72.25 108 ASP A CA 1
ATOM 847 C C . ASP A 1 108 ? 18.612 -14.493 -3.117 1.00 72.25 108 ASP A C 1
ATOM 849 O O . ASP A 1 108 ? 19.283 -15.442 -3.552 1.00 72.25 108 ASP A O 1
ATOM 853 N N . LEU A 1 109 ? 17.732 -13.837 -3.879 1.00 83.25 109 LEU A N 1
ATOM 854 C CA . LEU A 1 109 ? 17.421 -14.188 -5.258 1.00 83.25 109 LEU A CA 1
ATOM 855 C C . LEU A 1 109 ? 18.480 -13.653 -6.226 1.00 83.25 109 LEU A C 1
ATOM 857 O O . LEU A 1 109 ? 19.068 -12.590 -6.045 1.00 83.25 109 LEU A O 1
ATOM 861 N N . SER A 1 110 ? 18.700 -14.387 -7.320 1.00 86.06 110 SER A N 1
ATOM 862 C CA . SER A 1 110 ? 19.568 -13.911 -8.402 1.00 86.06 110 SER A CA 1
ATOM 863 C C . SER A 1 110 ? 19.024 -12.606 -9.008 1.00 86.06 110 SER A C 1
ATOM 865 O O . SER A 1 110 ? 17.801 -12.478 -9.100 1.00 86.06 110 SER A O 1
ATOM 867 N N . PRO A 1 111 ? 19.877 -11.726 -9.557 1.00 87.38 111 PRO A N 1
ATOM 868 C CA . PRO A 1 111 ? 19.479 -10.416 -10.096 1.00 87.38 111 PRO A CA 1
ATOM 869 C C . PRO A 1 111 ? 18.322 -10.489 -11.094 1.00 87.38 111 PRO A C 1
ATOM 871 O O . PRO A 1 111 ? 17.324 -9.788 -10.972 1.00 87.38 111 PRO A O 1
ATOM 874 N N . LEU A 1 112 ? 18.392 -11.439 -12.028 1.00 87.12 112 LEU A N 1
ATOM 875 C CA . LEU A 1 112 ? 17.346 -11.638 -13.027 1.00 87.12 112 LEU A CA 1
ATOM 876 C C . LEU A 1 112 ? 16.005 -12.075 -12.404 1.00 87.12 112 LEU A C 1
ATOM 878 O O . LEU A 1 112 ? 14.943 -11.654 -12.849 1.00 87.12 112 LEU A O 1
ATOM 882 N N . LYS A 1 113 ? 16.032 -12.883 -11.336 1.00 87.69 113 LYS A N 1
ATOM 883 C CA . LYS A 1 113 ? 14.815 -13.287 -10.608 1.00 87.69 113 LYS A CA 1
ATOM 884 C C . LYS A 1 113 ? 14.203 -12.124 -9.831 1.00 87.69 113 LYS A C 1
ATOM 886 O O . LYS A 1 113 ? 12.982 -12.037 -9.787 1.00 87.69 113 LYS A O 1
ATOM 891 N N . GLN A 1 114 ? 15.024 -11.245 -9.251 1.00 86.81 114 GLN A N 1
ATOM 892 C CA . GLN A 1 114 ? 14.553 -10.009 -8.616 1.00 86.81 114 GLN A CA 1
ATOM 893 C C . GLN A 1 114 ? 13.819 -9.127 -9.639 1.00 86.81 114 GLN A C 1
ATOM 895 O O . GLN A 1 114 ? 12.686 -8.712 -9.405 1.00 86.81 114 GLN A O 1
ATOM 900 N N . TYR A 1 115 ? 14.415 -8.950 -10.821 1.00 86.88 115 TYR A N 1
ATOM 901 C CA . TYR A 1 115 ? 13.827 -8.194 -11.929 1.00 86.88 115 TYR A CA 1
ATOM 902 C C . TYR A 1 115 ? 12.475 -8.751 -12.388 1.00 86.88 115 TYR A C 1
ATOM 904 O O . TYR A 1 115 ? 11.480 -8.034 -12.434 1.00 86.88 115 TYR A O 1
ATOM 912 N N . HIS A 1 116 ? 12.393 -10.062 -12.642 1.00 86.19 116 HIS A N 1
ATOM 913 C CA . HIS A 1 116 ? 11.137 -10.713 -13.037 1.00 86.19 116 HIS A CA 1
ATOM 914 C C . HIS A 1 116 ? 10.059 -10.702 -11.947 1.00 86.19 116 HIS A C 1
ATOM 916 O O . HIS A 1 116 ? 8.885 -10.912 -12.245 1.00 86.19 116 HIS A O 1
ATOM 922 N N . LYS A 1 117 ? 10.437 -10.470 -10.687 1.00 81.50 117 LYS A N 1
ATOM 923 C CA . LYS A 1 117 ? 9.510 -10.305 -9.562 1.00 81.50 117 LYS A CA 1
ATOM 924 C C . LYS A 1 117 ? 9.066 -8.853 -9.354 1.00 81.50 117 LYS A C 1
ATOM 926 O O . LYS A 1 117 ? 8.315 -8.597 -8.421 1.00 81.50 117 LYS A O 1
ATOM 931 N N . GLY A 1 118 ? 9.478 -7.930 -10.227 1.00 78.75 118 GLY A N 1
ATOM 932 C CA . GLY A 1 118 ? 9.030 -6.538 -10.223 1.00 78.75 118 GLY A CA 1
ATOM 933 C C . GLY A 1 118 ? 9.948 -5.573 -9.473 1.00 78.75 118 GLY A C 1
ATOM 934 O O . GLY A 1 118 ? 9.550 -4.440 -9.225 1.00 78.75 118 GLY A O 1
ATOM 935 N N . VAL A 1 119 ? 11.162 -5.986 -9.090 1.00 82.50 119 VAL A N 1
ATOM 936 C CA . VAL A 1 119 ? 12.187 -5.044 -8.609 1.00 82.50 119 VAL A CA 1
ATOM 937 C C . VAL A 1 119 ? 12.673 -4.218 -9.805 1.00 82.50 119 VAL A C 1
ATOM 939 O O . VAL A 1 119 ? 13.067 -4.785 -10.826 1.00 82.50 119 VAL A O 1
ATOM 942 N N . GLU A 1 120 ? 12.661 -2.888 -9.692 1.00 84.06 120 GLU A N 1
ATOM 943 C CA . GLU A 1 120 ? 13.222 -2.011 -10.728 1.00 84.06 120 GLU A CA 1
ATOM 944 C C . GLU A 1 120 ? 14.698 -2.350 -10.978 1.00 84.06 120 GLU A C 1
ATOM 946 O O . GLU A 1 120 ? 15.443 -2.621 -10.035 1.00 84.06 120 GLU A O 1
ATOM 951 N N . ALA A 1 121 ? 15.138 -2.322 -12.240 1.00 87.88 121 ALA A N 1
ATOM 952 C CA . ALA A 1 121 ? 16.471 -2.794 -12.626 1.00 87.88 121 ALA A CA 1
ATOM 953 C C . ALA A 1 121 ? 17.598 -2.125 -11.816 1.00 87.88 121 ALA A C 1
ATOM 955 O O . ALA A 1 121 ? 18.511 -2.803 -11.356 1.00 87.88 121 ALA A O 1
ATOM 956 N N . ASN A 1 122 ? 17.489 -0.815 -11.579 1.00 86.81 122 ASN A N 1
ATOM 957 C CA . ASN A 1 122 ? 18.435 0.006 -10.814 1.00 86.81 122 ASN A CA 1
ATOM 958 C C . ASN A 1 122 ? 18.355 -0.175 -9.285 1.00 86.81 122 ASN A C 1
ATOM 960 O O . ASN A 1 122 ? 19.221 0.320 -8.570 1.00 86.81 122 ASN A O 1
ATOM 964 N N . LYS A 1 123 ? 17.326 -0.857 -8.771 1.00 86.25 123 LYS A N 1
ATOM 965 C CA . LYS A 1 123 ? 17.125 -1.127 -7.338 1.00 86.25 123 LYS A CA 1
ATOM 966 C C . LYS A 1 123 ? 17.474 -2.562 -6.948 1.00 86.25 123 LYS A C 1
ATOM 968 O O . LYS A 1 123 ? 17.216 -2.971 -5.818 1.00 86.25 123 LYS A O 1
ATOM 973 N N . ILE A 1 124 ? 18.047 -3.337 -7.866 1.00 87.88 124 ILE A N 1
ATOM 974 C CA . ILE A 1 124 ? 18.409 -4.726 -7.599 1.00 87.88 124 ILE A CA 1
ATOM 975 C C . ILE A 1 124 ? 19.557 -4.815 -6.609 1.00 87.88 124 ILE A C 1
ATOM 977 O O . ILE A 1 124 ? 20.587 -4.156 -6.745 1.00 87.88 124 ILE A O 1
ATOM 981 N N . SER A 1 125 ? 19.367 -5.682 -5.619 1.00 87.12 125 SER A N 1
ATOM 982 C CA . SER A 1 125 ? 20.351 -5.925 -4.580 1.00 87.12 125 SER A CA 1
ATOM 983 C C . SER A 1 125 ? 21.322 -7.013 -5.026 1.00 87.12 125 SER A C 1
ATOM 985 O O . SER A 1 125 ? 20.924 -8.117 -5.407 1.00 87.12 125 SER A O 1
ATOM 987 N N . CYS A 1 126 ? 22.611 -6.701 -4.982 1.00 86.50 126 CYS A N 1
ATOM 988 C CA . CYS A 1 126 ? 23.680 -7.659 -5.211 1.00 86.50 126 CYS A CA 1
ATOM 989 C C . CYS A 1 126 ? 24.187 -8.214 -3.874 1.00 86.50 126 CYS A C 1
ATOM 991 O O . CYS A 1 126 ? 24.222 -7.503 -2.872 1.00 86.50 126 CYS A O 1
ATOM 993 N N . LYS A 1 127 ? 24.613 -9.484 -3.868 1.00 84.81 127 LYS A N 1
ATOM 994 C CA . LYS A 1 127 ? 25.291 -10.094 -2.713 1.00 84.81 127 LYS A CA 1
ATOM 995 C C . LYS A 1 127 ? 26.639 -9.411 -2.450 1.00 84.81 127 LYS A C 1
ATOM 997 O O . LYS A 1 127 ? 27.136 -8.654 -3.283 1.00 84.81 127 LYS A O 1
ATOM 1002 N N . GLU A 1 128 ? 27.249 -9.696 -1.303 1.00 83.44 128 GLU A N 1
ATOM 1003 C CA . GLU A 1 128 ? 28.556 -9.131 -0.958 1.00 83.44 128 GLU A CA 1
ATOM 1004 C C . GLU A 1 128 ? 29.606 -9.374 -2.058 1.00 83.44 128 GLU A C 1
ATOM 1006 O O . GLU A 1 128 ? 29.644 -10.430 -2.693 1.00 83.44 128 GLU A O 1
ATOM 1011 N N . ASN A 1 129 ? 30.480 -8.384 -2.266 1.00 84.25 129 ASN A N 1
ATOM 1012 C CA . ASN A 1 129 ? 31.598 -8.405 -3.222 1.00 84.25 129 ASN A CA 1
ATOM 1013 C C . ASN A 1 129 ? 31.227 -8.478 -4.716 1.00 84.25 129 ASN A C 1
ATOM 1015 O O . ASN A 1 129 ? 32.100 -8.695 -5.564 1.00 84.25 129 ASN A O 1
ATOM 1019 N N . VAL A 1 130 ? 29.961 -8.248 -5.067 1.00 90.44 130 VAL A N 1
ATOM 1020 C CA . VAL A 1 130 ? 29.520 -8.060 -6.455 1.00 90.44 130 VAL A CA 1
ATOM 1021 C C . VAL A 1 130 ? 28.733 -6.758 -6.608 1.00 90.44 130 VAL A C 1
ATOM 1023 O O . VAL A 1 130 ? 28.103 -6.270 -5.676 1.00 90.44 130 VAL A O 1
ATOM 1026 N N . THR A 1 131 ? 28.789 -6.176 -7.800 1.00 91.25 131 THR A N 1
ATOM 1027 C CA . THR A 1 131 ? 28.202 -4.878 -8.143 1.00 91.25 131 THR A CA 1
ATOM 1028 C C . THR A 1 131 ? 27.206 -5.044 -9.277 1.00 91.25 131 THR A C 1
ATOM 1030 O O . THR A 1 131 ? 27.415 -5.863 -10.179 1.00 91.25 131 THR A O 1
ATOM 1033 N N . LEU A 1 132 ? 26.129 -4.264 -9.218 1.00 92.25 132 LEU A N 1
ATOM 1034 C CA . LEU A 1 132 ? 25.097 -4.228 -10.242 1.00 92.25 132 LEU A CA 1
ATOM 1035 C C . LEU A 1 132 ? 25.639 -3.573 -11.516 1.00 92.25 132 LEU A C 1
ATOM 1037 O O . LEU A 1 132 ? 26.259 -2.514 -11.468 1.00 92.25 132 LEU A O 1
ATOM 1041 N N . VAL A 1 133 ? 25.377 -4.216 -12.646 1.00 93.88 133 VAL A N 1
ATOM 1042 C CA . VAL A 1 133 ? 25.577 -3.701 -13.998 1.00 93.88 133 VAL A CA 1
ATOM 1043 C C . VAL A 1 133 ? 24.276 -3.928 -14.749 1.00 93.88 133 VAL A C 1
ATOM 1045 O O . VAL A 1 133 ? 23.729 -5.036 -14.731 1.00 93.88 133 VAL A O 1
ATOM 1048 N N . LEU A 1 134 ? 23.784 -2.896 -15.420 1.00 93.12 134 LEU A N 1
ATOM 1049 C CA . LEU A 1 134 ? 22.651 -3.017 -16.325 1.00 93.12 134 LEU A CA 1
ATOM 1050 C C . LEU A 1 134 ? 23.191 -3.284 -17.719 1.00 93.12 134 LEU A C 1
ATOM 1052 O O . LEU A 1 134 ? 24.092 -2.603 -18.187 1.00 93.12 134 LEU A O 1
ATOM 1056 N N . LYS A 1 135 ? 22.679 -4.294 -18.404 1.00 90.00 135 LYS A N 1
ATOM 1057 C CA . LYS A 1 135 ? 23.004 -4.501 -19.814 1.00 90.00 135 LYS A CA 1
ATOM 1058 C C . LYS A 1 135 ? 22.363 -3.413 -20.674 1.00 90.00 135 LYS A C 1
ATOM 1060 O O . LYS A 1 135 ? 21.469 -2.701 -20.226 1.00 90.00 135 LYS A O 1
ATOM 1065 N N . ILE A 1 136 ? 22.773 -3.328 -21.940 1.00 87.50 136 ILE A N 1
ATOM 1066 C CA . ILE A 1 136 ? 22.164 -2.407 -22.922 1.00 87.50 136 ILE A CA 1
ATOM 1067 C C . ILE A 1 136 ? 20.644 -2.619 -23.045 1.00 87.50 136 ILE A C 1
ATOM 1069 O O . ILE A 1 136 ? 19.898 -1.666 -23.238 1.00 87.50 136 ILE A O 1
ATOM 1073 N N . ASP A 1 137 ? 20.174 -3.861 -22.900 1.00 88.25 137 ASP A N 1
ATOM 1074 C CA . ASP A 1 137 ? 18.746 -4.214 -22.903 1.00 88.25 137 ASP A CA 1
ATOM 1075 C C . ASP A 1 137 ? 18.036 -3.908 -21.567 1.00 88.25 137 ASP A C 1
ATOM 1077 O O . ASP A 1 137 ? 16.908 -4.347 -21.346 1.00 88.25 137 ASP A O 1
ATOM 1081 N N . ASN A 1 138 ? 18.699 -3.173 -20.669 1.00 86.75 138 ASN A N 1
ATOM 1082 C CA . ASN A 1 138 ? 18.272 -2.848 -19.311 1.00 86.75 138 ASN A CA 1
ATOM 1083 C C . ASN A 1 138 ? 18.117 -4.070 -18.383 1.00 86.75 138 ASN A C 1
ATOM 1085 O O . ASN A 1 138 ? 17.618 -3.943 -17.262 1.00 86.75 138 ASN A O 1
ATOM 1089 N N . SER A 1 139 ? 18.554 -5.263 -18.813 1.00 88.88 139 SER A N 1
ATOM 1090 C CA . SER A 1 139 ? 18.526 -6.448 -17.959 1.00 88.88 139 SER A CA 1
ATOM 1091 C C . SER A 1 139 ? 19.657 -6.404 -16.916 1.00 88.88 139 SER A C 1
ATOM 1093 O O . SER A 1 139 ? 20.793 -6.046 -17.235 1.00 88.88 139 SER A O 1
ATOM 1095 N N . PRO A 1 140 ? 19.390 -6.783 -15.658 1.00 92.69 140 PRO A N 1
ATOM 1096 C CA . PRO A 1 140 ? 20.342 -6.615 -14.565 1.00 92.69 140 PRO A CA 1
ATOM 1097 C C . PRO A 1 140 ? 21.268 -7.824 -14.397 1.00 92.69 140 PRO A C 1
ATOM 1099 O O . PRO A 1 140 ? 20.844 -8.982 -14.474 1.00 92.69 140 PRO A O 1
ATOM 1102 N N . ALA A 1 141 ? 22.537 -7.559 -14.091 1.00 92.69 141 ALA A N 1
ATOM 1103 C CA . ALA A 1 141 ? 23.538 -8.564 -13.751 1.00 92.69 141 ALA A CA 1
ATOM 1104 C C . ALA A 1 141 ? 24.405 -8.095 -12.574 1.00 92.69 141 ALA A C 1
ATOM 1106 O O . ALA A 1 141 ? 24.888 -6.970 -12.566 1.00 92.69 141 ALA A O 1
ATOM 1107 N N . CYS A 1 142 ? 24.659 -8.970 -11.599 1.00 92.31 142 CYS A N 1
ATOM 1108 C CA . CYS A 1 142 ? 25.658 -8.711 -10.560 1.00 92.31 142 CYS A CA 1
ATOM 1109 C C . CYS A 1 142 ? 26.963 -9.400 -10.951 1.00 92.31 142 CYS A C 1
ATOM 1111 O O . CYS A 1 142 ? 26.988 -10.613 -11.168 1.00 92.31 142 CYS A O 1
ATOM 1113 N N . THR A 1 143 ? 28.045 -8.634 -11.044 1.00 91.50 143 THR A N 1
ATOM 1114 C CA . THR A 1 143 ? 29.376 -9.142 -11.401 1.00 91.50 143 THR A CA 1
ATOM 1115 C C . THR A 1 143 ? 30.422 -8.572 -10.451 1.00 91.50 143 THR A C 1
ATOM 1117 O O . THR A 1 143 ? 30.160 -7.597 -9.754 1.00 91.50 143 THR A O 1
ATOM 1120 N N . SER A 1 144 ? 31.615 -9.162 -10.373 1.00 92.38 144 SER A N 1
ATOM 1121 C CA . SER A 1 144 ? 32.688 -8.561 -9.569 1.00 92.38 144 SER A CA 1
ATOM 1122 C C . SER A 1 144 ? 33.076 -7.187 -10.122 1.00 92.38 144 SER A C 1
ATOM 1124 O O . SER A 1 144 ? 33.010 -6.977 -11.334 1.00 92.38 144 SER A O 1
ATOM 1126 N N . HIS A 1 145 ? 33.561 -6.277 -9.271 1.00 91.06 145 HIS A N 1
ATOM 1127 C CA . HIS A 1 145 ? 33.969 -4.927 -9.692 1.00 91.06 145 HIS A CA 1
ATOM 1128 C C . HIS A 1 145 ? 34.876 -4.917 -10.935 1.00 91.06 145 HIS A C 1
ATOM 1130 O O . HIS A 1 145 ? 34.638 -4.169 -11.881 1.00 91.06 145 HIS A O 1
ATOM 1136 N N . LYS A 1 146 ? 35.873 -5.809 -10.980 1.00 92.62 146 LYS A N 1
ATOM 1137 C CA . LYS A 1 146 ? 36.799 -5.936 -12.117 1.00 92.62 146 LYS A CA 1
ATOM 1138 C C . LYS A 1 146 ? 36.105 -6.383 -13.408 1.00 92.62 146 LYS A C 1
ATOM 1140 O O . LYS A 1 146 ? 36.528 -6.013 -14.500 1.00 92.62 146 LYS A O 1
ATOM 1145 N N . THR A 1 147 ? 35.079 -7.224 -13.297 1.00 91.75 147 THR A N 1
ATOM 1146 C CA . THR A 1 147 ? 34.304 -7.692 -14.453 1.00 91.75 147 THR A CA 1
ATOM 1147 C C . THR A 1 147 ? 33.360 -6.600 -14.930 1.00 91.75 147 THR A C 1
ATOM 1149 O O . THR A 1 147 ? 33.299 -6.358 -16.129 1.00 91.75 147 THR A O 1
ATOM 1152 N N . ALA A 1 148 ? 32.708 -5.893 -14.005 1.00 91.44 148 ALA A N 1
ATOM 1153 C CA . ALA A 1 148 ? 31.831 -4.770 -14.309 1.00 91.44 148 ALA A CA 1
ATOM 1154 C C . ALA A 1 148 ? 32.542 -3.710 -15.161 1.00 91.44 148 ALA A C 1
ATOM 1156 O O . ALA A 1 148 ? 32.054 -3.366 -16.233 1.00 91.44 148 ALA A O 1
ATOM 1157 N N . GLN A 1 149 ? 33.745 -3.291 -14.752 1.00 91.75 149 GLN A N 1
ATOM 1158 C CA . GLN A 1 149 ? 34.562 -2.337 -15.512 1.00 91.75 149 GLN A CA 1
ATOM 1159 C C . GLN A 1 149 ? 34.821 -2.814 -16.946 1.00 91.75 149 GLN A C 1
ATOM 1161 O O . GLN A 1 149 ? 34.528 -2.100 -17.899 1.00 91.75 149 GLN A O 1
ATOM 1166 N N . LYS A 1 150 ? 35.264 -4.067 -17.114 1.00 93.38 150 LYS A N 1
ATOM 1167 C CA . LYS A 1 150 ? 35.506 -4.650 -18.444 1.00 93.38 150 LYS A CA 1
ATOM 1168 C C . LYS A 1 150 ? 34.244 -4.746 -19.297 1.00 93.38 150 LYS A C 1
ATOM 1170 O O . LYS A 1 150 ? 34.330 -4.648 -20.516 1.00 93.38 150 LYS A O 1
ATOM 1175 N N . LEU A 1 151 ? 33.091 -5.024 -18.690 1.00 90.81 151 LEU A N 1
ATOM 1176 C CA . LEU A 1 151 ? 31.818 -5.122 -19.404 1.00 90.81 151 LEU A CA 1
ATOM 1177 C C . LEU A 1 151 ? 31.352 -3.749 -19.894 1.00 90.81 151 LEU A C 1
ATOM 1179 O O . LEU A 1 151 ? 30.896 -3.647 -21.030 1.00 90.81 151 LEU A O 1
ATOM 1183 N N . ILE A 1 152 ? 31.529 -2.708 -19.080 1.00 89.94 152 ILE A N 1
ATOM 1184 C CA . ILE A 1 152 ? 31.206 -1.324 -19.446 1.00 89.94 152 ILE A CA 1
ATOM 1185 C C . ILE A 1 152 ? 32.150 -0.824 -20.547 1.00 89.94 152 ILE A C 1
ATOM 1187 O O . ILE A 1 152 ? 31.688 -0.324 -21.567 1.00 89.94 152 ILE A O 1
ATOM 1191 N N . GLU A 1 153 ? 33.461 -1.050 -20.414 1.00 91.75 153 GLU A N 1
ATOM 1192 C CA . GLU A 1 153 ? 34.462 -0.693 -21.438 1.00 91.75 153 GLU A CA 1
ATOM 1193 C C . GLU A 1 153 ? 34.188 -1.349 -22.798 1.00 91.75 153 GLU A C 1
ATOM 1195 O O . GLU A 1 153 ? 34.493 -0.787 -23.847 1.00 91.75 153 GLU A O 1
ATOM 1200 N N . ARG A 1 154 ? 33.600 -2.550 -22.791 1.00 91.56 154 ARG A N 1
ATOM 1201 C CA . ARG A 1 154 ? 33.230 -3.301 -23.999 1.00 91.56 154 ARG A CA 1
ATOM 1202 C C . ARG A 1 154 ? 31.839 -2.951 -24.525 1.00 91.56 154 ARG A C 1
ATOM 1204 O O . ARG A 1 154 ? 31.370 -3.609 -25.450 1.00 91.56 154 ARG A O 1
ATOM 1211 N N . GLY A 1 155 ? 31.169 -1.971 -23.920 1.00 88.94 155 GLY A N 1
ATOM 1212 C CA . GLY A 1 155 ? 29.823 -1.550 -24.289 1.00 88.94 155 GLY A CA 1
ATOM 1213 C C . GLY A 1 155 ? 28.756 -2.611 -24.037 1.00 88.94 155 GLY A C 1
ATOM 1214 O O . GLY A 1 155 ? 27.693 -2.534 -24.627 1.00 88.94 155 GLY A O 1
ATOM 1215 N N . TRP A 1 156 ? 29.015 -3.620 -23.201 1.00 88.50 156 TRP A N 1
ATOM 1216 C CA . TRP A 1 156 ? 28.035 -4.665 -22.889 1.00 88.50 156 TRP A CA 1
ATOM 1217 C C . TRP A 1 156 ? 27.021 -4.214 -21.826 1.00 88.50 156 TRP A C 1
ATOM 1219 O O . TRP A 1 156 ? 25.911 -4.748 -21.761 1.00 88.50 156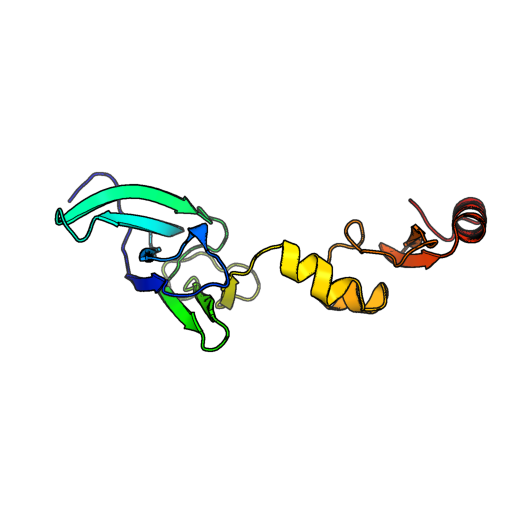 TRP A O 1
ATOM 1229 N N . GLY A 1 157 ? 27.380 -3.224 -21.005 1.00 87.38 157 GLY A N 1
ATOM 1230 C CA . GLY A 1 157 ? 26.507 -2.683 -19.970 1.00 87.38 157 GLY A CA 1
ATOM 1231 C C . GLY A 1 157 ? 26.830 -1.248 -19.561 1.00 87.38 157 GLY A C 1
ATOM 1232 O O . GLY A 1 157 ? 27.823 -0.668 -19.992 1.00 87.38 157 GLY A O 1
ATOM 1233 N N . ILE A 1 158 ? 25.957 -0.707 -18.722 1.00 85.50 158 ILE A N 1
ATOM 1234 C CA . ILE A 1 158 ? 25.967 0.621 -18.120 1.00 85.50 158 ILE A CA 1
ATOM 1235 C C . ILE A 1 158 ? 25.833 0.480 -16.597 1.00 85.50 158 ILE A C 1
ATOM 1237 O O . ILE A 1 158 ? 25.404 -0.566 -16.092 1.00 85.50 158 ILE A O 1
ATOM 1241 N N . GLN A 1 159 ? 26.232 1.524 -15.873 1.00 71.56 159 GLN A N 1
ATOM 1242 C CA . GLN A 1 159 ? 26.130 1.603 -14.417 1.00 71.56 159 GLN A CA 1
ATOM 1243 C C . GLN A 1 159 ? 25.066 2.615 -14.008 1.00 71.56 159 GLN A C 1
ATOM 1245 O O . GLN A 1 159 ? 25.024 3.692 -14.644 1.00 71.56 159 GLN A O 1
#

Sequence (159 aa):
SGDDTWAPSGISFYNNDKIPSWNGKLFVATLRGSHLKILDIDSSQDKIISQQDIFVNEFGRLRDIVSGPDGYLYLLTSNNDGRGSQLGNDDRILKISPISKYNNEFSDLSPLKQYHKGVEANKISCKENVTLVLKIDNSPACTSHKTAQKLIERGWGIQ

InterPro domains:
  IPR011041 Soluble quinoprotein glucose/sorbosone dehydrogenase, beta-propeller domain superfamily [SSF50952] (21-91)
  IPR011042 Six-bladed beta-propeller, TolB-like [G3DSA:2.120.10.30] (1-101)
  IPR012938 Glucose/Sorbosone dehydrogenase [PF07995] (3-83)